Protein AF-A0A0M3BES2-F1 (afdb_monomer_lite)

Sequence (121 aa):
MRKLTAVFLAGVLHSTAQAQAQDLMSQVVQSSFKRMALAYMCRDAIGISHYQAARIAAEGVLQTVGSSADEATLAVDELDKKFKADPRAKNPAADAGKCLEQMNEASHDLDVLLAKFRTQK

Foldseek 3Di:
DDDDDDDDDPPPVVVVLVVVLVVLLVQLLVLLLVLLLLCLLCCVPQHCVSNVVSLVVSLVSCVLSPDDSVRSNVVSVVSVVVLVPDPNSHDPPDHNVVSVVVSVVSVVSSVVSSVVSVVSD

pLDDT: mean 86.92, std 15.92, range [37.84, 98.38]

Secondary structure (DSSP, 8-state):
--------SHHHHHHHHHHHHHHHHHHHHHHHHHHHHHHHHHHHHH-HHHHHHHHHHHHHHHHHTT--HHHHHHHHHHHHHHHHH-GGG--TT--HHHHHHHHHHHHHHHHHHHHHHHHH-

Structure (mmCIF, N/CA/C/O backbone):
data_AF-A0A0M3BES2-F1
#
_entry.id   AF-A0A0M3BES2-F1
#
loop_
_atom_site.group_PDB
_atom_site.id
_atom_site.type_symbol
_atom_site.label_atom_id
_atom_site.label_alt_id
_atom_site.label_comp_id
_atom_site.label_asym_id
_atom_site.label_entity_id
_atom_site.label_seq_id
_atom_site.pdbx_PDB_ins_code
_atom_site.Cartn_x
_atom_site.Cartn_y
_atom_site.Cartn_z
_atom_site.occupancy
_atom_site.B_iso_or_equiv
_atom_site.auth_seq_id
_atom_site.auth_comp_id
_atom_site.auth_asym_id
_atom_site.auth_atom_id
_atom_site.pdbx_PDB_model_num
ATOM 1 N N . MET A 1 1 ? -26.456 33.753 50.703 1.00 37.84 1 MET A N 1
ATOM 2 C CA . MET A 1 1 ? -26.096 32.377 50.292 1.00 37.84 1 MET A CA 1
ATOM 3 C C . MET A 1 1 ? -26.086 32.308 48.766 1.00 37.84 1 MET A C 1
ATOM 5 O O . MET A 1 1 ? -27.151 32.362 48.171 1.00 37.84 1 MET A O 1
ATOM 9 N N . ARG A 1 2 ? -24.913 32.271 48.118 1.00 42.06 2 ARG A N 1
ATOM 10 C CA . ARG A 1 2 ? -24.766 32.043 46.666 1.00 42.06 2 ARG A CA 1
ATOM 11 C C . ARG A 1 2 ? -23.948 30.766 46.494 1.00 42.06 2 ARG A C 1
ATOM 13 O O . ARG A 1 2 ? -22.763 30.771 46.806 1.00 42.06 2 ARG A O 1
ATOM 20 N N . LYS A 1 3 ? -24.580 29.679 46.050 1.00 38.94 3 LYS A N 1
ATOM 21 C CA . LYS A 1 3 ? -23.867 28.492 45.568 1.00 38.94 3 LYS A CA 1
ATOM 22 C C . LYS A 1 3 ? -23.673 28.662 44.065 1.00 38.94 3 LYS A C 1
ATOM 24 O O . LYS A 1 3 ? -24.633 28.625 43.304 1.00 38.94 3 LYS A O 1
ATOM 29 N N . LEU A 1 4 ? -22.432 28.943 43.689 1.00 56.84 4 LEU A N 1
ATOM 30 C CA . LEU A 1 4 ? -21.927 28.845 42.327 1.00 56.84 4 LEU A CA 1
ATOM 31 C C . LEU A 1 4 ? -21.557 27.389 42.023 1.00 56.84 4 LEU A C 1
ATOM 33 O O . LEU A 1 4 ? -21.298 26.601 42.933 1.00 56.84 4 LEU A O 1
ATOM 37 N N . THR A 1 5 ? -21.377 27.141 40.726 1.00 50.66 5 THR A N 1
ATOM 38 C CA . THR A 1 5 ? -20.559 26.076 40.121 1.00 50.66 5 THR A CA 1
ATOM 39 C C . THR A 1 5 ? -21.113 24.655 40.165 1.00 50.66 5 THR A C 1
ATOM 41 O O . THR A 1 5 ? -21.031 23.965 41.171 1.00 50.66 5 THR A O 1
ATOM 44 N N . ALA A 1 6 ? -21.585 24.187 39.009 1.00 49.09 6 ALA A N 1
ATOM 45 C CA . ALA A 1 6 ? -20.828 23.259 38.159 1.00 49.09 6 ALA A CA 1
ATOM 46 C C . ALA A 1 6 ? -21.771 22.715 37.078 1.00 49.09 6 ALA A C 1
ATOM 48 O O . ALA A 1 6 ? -22.485 21.742 37.297 1.00 49.09 6 ALA A O 1
ATOM 49 N N . VAL A 1 7 ? -21.789 23.342 35.903 1.00 53.75 7 VAL A N 1
ATOM 50 C CA . VAL A 1 7 ? -22.376 22.716 34.716 1.00 53.75 7 VAL A CA 1
ATOM 51 C C . VAL A 1 7 ? -21.382 22.884 33.572 1.00 53.75 7 VAL A C 1
ATOM 53 O O . VAL A 1 7 ? -20.801 23.955 33.422 1.00 53.75 7 VAL A O 1
ATOM 56 N N . PHE A 1 8 ? -21.224 21.811 32.794 1.00 47.91 8 PHE A N 1
ATOM 57 C CA . PHE A 1 8 ? -20.503 21.709 31.519 1.00 47.91 8 PHE A CA 1
ATOM 58 C C . PHE A 1 8 ? -18.977 21.531 31.561 1.00 47.91 8 PHE A C 1
ATOM 60 O O . PHE A 1 8 ? -18.227 22.439 31.236 1.00 47.91 8 PHE A O 1
ATOM 67 N N . LEU A 1 9 ? -18.515 20.300 31.818 1.00 50.78 9 LEU A N 1
ATOM 68 C CA . LEU A 1 9 ? -17.194 19.830 31.346 1.00 50.78 9 LEU A CA 1
ATOM 69 C C . LEU A 1 9 ? -17.221 18.437 30.679 1.00 50.78 9 LEU A C 1
ATOM 71 O O . LEU A 1 9 ? -16.250 18.048 30.042 1.00 50.78 9 LEU A O 1
ATOM 75 N N . ALA A 1 10 ? -18.338 17.701 30.731 1.00 52.47 10 ALA A N 1
ATOM 76 C CA . ALA A 1 10 ? -18.417 16.343 30.174 1.00 52.47 10 ALA A CA 1
ATOM 77 C C . ALA A 1 10 ? -18.637 16.280 28.642 1.00 52.47 10 ALA A C 1
ATOM 79 O O . ALA A 1 10 ? -18.345 15.260 28.019 1.00 52.47 10 ALA A O 1
ATOM 80 N N . GLY A 1 11 ? -19.131 17.361 28.023 1.00 45.62 11 GLY A N 1
ATOM 81 C CA . GLY A 1 11 ? -19.507 17.375 26.600 1.00 45.62 11 GLY A CA 1
ATOM 82 C C . GLY A 1 11 ? -18.353 17.585 25.612 1.00 45.62 11 GLY A C 1
ATOM 83 O O . GLY A 1 11 ? -18.479 17.214 24.453 1.00 45.62 11 GLY A O 1
ATOM 84 N N . VAL A 1 12 ? -17.222 18.152 26.046 1.00 52.91 12 VAL A N 1
ATOM 85 C CA . VAL A 1 12 ? -16.103 18.501 25.143 1.00 52.91 12 VAL A CA 1
ATOM 86 C C . VAL A 1 12 ? -15.103 17.345 24.990 1.00 52.91 12 VAL A C 1
ATOM 88 O O . VAL A 1 12 ? -14.466 17.214 23.951 1.00 52.91 12 VAL A O 1
ATOM 91 N N . LEU A 1 13 ? -15.002 16.465 25.993 1.00 51.53 13 LEU A N 1
ATOM 92 C CA . LEU A 1 13 ? -14.020 15.371 26.028 1.00 51.53 13 LEU A CA 1
ATOM 93 C C . LEU A 1 13 ? -14.371 14.189 25.108 1.00 51.53 13 LEU A C 1
ATOM 95 O O . LEU A 1 13 ? -13.476 13.496 24.635 1.00 51.53 13 LEU A O 1
ATOM 99 N N . HIS A 1 14 ? -15.656 13.962 24.823 1.00 53.38 14 HIS A N 1
ATOM 100 C CA . HIS A 1 14 ? -16.083 12.857 23.956 1.00 53.38 14 HIS A CA 1
ATOM 101 C C . HIS A 1 14 ? -15.829 13.150 22.470 1.00 53.38 14 HIS A C 1
ATOM 103 O O . HIS A 1 14 ? -15.436 12.262 21.716 1.00 53.38 14 HIS A O 1
ATOM 109 N N . SER A 1 15 ? -15.990 14.408 22.053 1.00 59.81 15 SER A N 1
ATOM 110 C CA . SER A 1 15 ? -15.816 14.812 20.655 1.00 59.81 15 SER A CA 1
ATOM 111 C C . SER A 1 15 ? -14.351 14.780 20.205 1.00 59.81 15 SER A C 1
ATOM 113 O O . SER A 1 15 ? -14.074 14.500 19.042 1.00 59.81 15 SER A O 1
ATOM 115 N N . THR A 1 16 ? -13.401 15.038 21.111 1.00 66.12 16 THR A N 1
ATOM 116 C CA . THR A 1 16 ? -11.966 15.041 20.785 1.00 66.12 16 THR A CA 1
ATOM 117 C C . THR A 1 16 ? -11.396 13.631 20.661 1.00 66.12 16 THR A C 1
ATOM 119 O O . THR A 1 16 ? -10.623 13.380 19.741 1.00 66.12 16 THR A O 1
ATOM 122 N N . ALA A 1 17 ? -11.804 12.700 21.527 1.00 71.12 17 ALA A N 1
ATOM 123 C CA . ALA A 1 17 ? -11.333 11.316 21.489 1.00 71.12 17 ALA A CA 1
ATOM 124 C C . ALA A 1 17 ? -11.768 10.592 20.203 1.00 71.12 17 ALA A C 1
ATOM 126 O O . ALA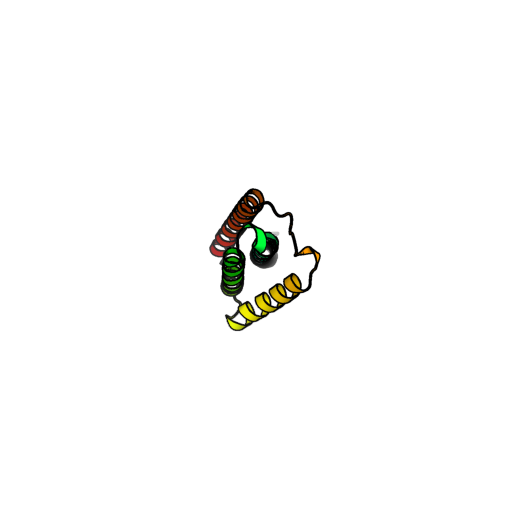 A 1 17 ? -10.960 9.926 19.559 1.00 71.12 17 ALA A O 1
ATOM 127 N N . GLN A 1 18 ? -13.021 10.780 19.775 1.00 72.94 18 GLN A N 1
ATOM 128 C CA . GLN A 1 18 ? -13.520 10.169 18.541 1.00 72.94 18 GLN A CA 1
ATOM 129 C C . GLN A 1 18 ? -12.828 10.737 17.292 1.00 72.94 18 GLN A C 1
ATOM 131 O O . GLN A 1 18 ? -12.466 9.981 16.393 1.00 72.94 18 GLN A O 1
ATOM 136 N N . ALA A 1 19 ? -12.594 12.053 17.248 1.00 78.06 19 ALA A N 1
ATOM 137 C CA . ALA A 1 19 ? -11.861 12.686 16.153 1.00 78.06 19 ALA A CA 1
ATOM 138 C C . ALA A 1 19 ? -10.400 12.203 16.081 1.00 78.06 19 ALA A C 1
ATOM 140 O O . ALA A 1 19 ? -9.897 11.933 14.994 1.00 78.06 19 ALA A O 1
ATOM 141 N N . GLN A 1 20 ? -9.737 12.031 17.230 1.00 80.75 20 GLN A N 1
ATOM 142 C CA . GLN A 1 20 ? -8.375 11.490 17.299 1.00 80.75 20 GLN A CA 1
ATOM 143 C C . GLN A 1 20 ? -8.306 10.031 16.831 1.00 80.75 20 GLN A C 1
ATOM 145 O O . GLN A 1 20 ? -7.397 9.670 16.086 1.00 80.75 20 GLN A O 1
ATOM 150 N N . ALA A 1 21 ? -9.285 9.203 17.204 1.00 81.44 21 ALA A N 1
ATOM 151 C CA . ALA A 1 21 ? -9.361 7.817 16.749 1.00 81.44 21 ALA A CA 1
ATOM 152 C C . ALA A 1 21 ? -9.578 7.717 15.227 1.00 81.44 21 ALA A C 1
ATOM 154 O O . ALA A 1 21 ? -8.941 6.900 14.559 1.00 81.44 21 ALA A O 1
ATOM 155 N N . GLN A 1 22 ? -10.441 8.572 14.663 1.00 86.44 22 GLN A N 1
ATOM 156 C CA . GLN A 1 22 ? -10.667 8.648 13.215 1.00 86.44 22 GLN A CA 1
ATOM 157 C C . GLN A 1 22 ? -9.423 9.127 12.457 1.00 86.44 22 GLN A C 1
ATOM 159 O O . GLN A 1 22 ? -9.097 8.575 11.405 1.00 86.44 22 GLN A O 1
ATOM 164 N N . ASP A 1 23 ? -8.711 10.115 12.997 1.00 90.81 23 ASP A N 1
ATOM 165 C CA . ASP A 1 23 ? -7.465 10.606 12.411 1.00 90.81 23 ASP A CA 1
ATOM 166 C C . ASP A 1 23 ? -6.381 9.519 12.413 1.00 90.81 23 ASP A C 1
ATOM 168 O O . ASP A 1 23 ? -5.781 9.232 11.378 1.00 90.81 23 ASP A O 1
ATOM 172 N N . LEU A 1 24 ? -6.197 8.816 13.534 1.00 92.00 24 LEU A N 1
ATOM 173 C CA . LEU A 1 24 ? -5.226 7.728 13.627 1.00 92.00 24 LEU A CA 1
ATOM 174 C C . LEU A 1 24 ? -5.562 6.561 12.687 1.00 92.00 24 LEU A C 1
ATOM 176 O O . LEU A 1 24 ? -4.669 6.012 12.041 1.00 92.00 24 LEU A O 1
ATOM 180 N N . MET A 1 25 ? -6.845 6.208 12.567 1.00 92.94 25 MET A N 1
ATOM 181 C CA . MET A 1 25 ? -7.316 5.222 11.591 1.00 92.94 25 MET A CA 1
ATOM 182 C C . MET A 1 25 ? -6.942 5.635 10.161 1.00 92.94 25 MET A C 1
ATOM 184 O O . MET A 1 25 ? -6.384 4.836 9.408 1.00 92.94 25 MET A O 1
ATOM 188 N N . SER A 1 26 ? -7.212 6.891 9.799 1.00 93.75 26 SER A N 1
ATOM 189 C CA . SER A 1 26 ? -6.858 7.451 8.493 1.00 93.75 26 SER A CA 1
ATOM 190 C C . SER A 1 26 ? -5.347 7.392 8.249 1.00 93.75 26 SER A C 1
ATOM 192 O O . SER A 1 26 ? -4.917 6.929 7.193 1.00 93.75 26 SER A O 1
ATOM 194 N N . GLN A 1 27 ? -4.526 7.763 9.237 1.00 95.31 27 GLN A N 1
ATOM 195 C CA . GLN A 1 27 ? -3.065 7.694 9.138 1.00 95.31 27 GLN A CA 1
ATOM 196 C C . GLN A 1 27 ? -2.557 6.261 8.918 1.00 95.31 27 GLN A C 1
ATOM 198 O O . GLN A 1 27 ? -1.700 6.041 8.061 1.00 95.31 27 GLN A O 1
ATOM 203 N N . VAL A 1 28 ? -3.099 5.278 9.646 1.00 96.38 28 VAL A N 1
ATOM 204 C CA . VAL A 1 28 ? -2.756 3.855 9.481 1.00 96.38 28 VAL A CA 1
ATOM 205 C C . VAL A 1 28 ? -3.052 3.383 8.053 1.00 96.38 28 VAL A C 1
ATOM 207 O O . VAL A 1 28 ? -2.184 2.793 7.403 1.00 96.38 28 VAL A O 1
ATOM 210 N N . VAL A 1 29 ? -4.251 3.673 7.539 1.00 96.56 29 VAL A N 1
ATOM 211 C CA . VAL A 1 29 ? -4.658 3.273 6.182 1.00 96.56 29 VAL A CA 1
ATOM 212 C C . VAL A 1 29 ? -3.801 3.972 5.125 1.00 96.56 29 VAL A C 1
ATOM 214 O O . VAL A 1 29 ? -3.265 3.313 4.234 1.00 96.56 29 VAL A O 1
ATOM 217 N N . GLN A 1 30 ? -3.602 5.288 5.241 1.00 95.94 30 GLN A N 1
ATOM 218 C CA . GLN A 1 30 ? -2.780 6.055 4.301 1.00 95.94 30 GLN A CA 1
ATOM 219 C C . GLN A 1 30 ? -1.327 5.575 4.279 1.00 95.94 30 GLN A C 1
ATOM 221 O O . GLN A 1 30 ? -0.751 5.428 3.200 1.00 95.94 30 GLN A O 1
ATOM 226 N N . SER A 1 31 ? -0.737 5.294 5.444 1.00 96.69 31 SER A N 1
ATOM 227 C CA . SER A 1 31 ? 0.630 4.773 5.536 1.00 96.69 31 SER A CA 1
ATOM 228 C C . SER A 1 31 ? 0.748 3.391 4.884 1.00 96.69 31 SER A C 1
ATOM 230 O O . SER A 1 31 ? 1.669 3.136 4.104 1.00 96.69 31 SER A O 1
ATOM 232 N N . SER A 1 32 ? -0.247 2.525 5.095 1.00 97.69 32 SER A N 1
ATOM 233 C CA . SER A 1 32 ? -0.310 1.214 4.447 1.00 97.69 32 SER A CA 1
ATOM 234 C C . SER A 1 32 ? -0.403 1.314 2.920 1.00 97.69 32 SER A C 1
ATOM 236 O O . SER A 1 32 ? 0.362 0.670 2.197 1.00 97.69 32 SER A O 1
ATOM 238 N N . PHE A 1 33 ? -1.262 2.198 2.410 1.00 96.31 33 PHE A N 1
ATOM 239 C CA . PHE A 1 33 ? -1.393 2.444 0.973 1.00 96.31 33 PHE A CA 1
ATOM 240 C C . PHE A 1 33 ? -0.144 3.086 0.368 1.00 96.31 33 PHE A C 1
ATOM 242 O O . PHE A 1 33 ? 0.253 2.719 -0.738 1.00 96.31 33 PHE A O 1
ATOM 249 N N . LYS A 1 34 ? 0.529 3.986 1.094 1.00 94.75 34 LYS A N 1
ATOM 250 C CA . LYS A 1 34 ? 1.821 4.554 0.686 1.00 94.75 34 LYS A CA 1
ATOM 251 C C . LYS A 1 34 ? 2.890 3.467 0.564 1.00 94.75 34 LYS A C 1
ATOM 253 O O . LYS A 1 34 ? 3.617 3.444 -0.427 1.00 94.75 34 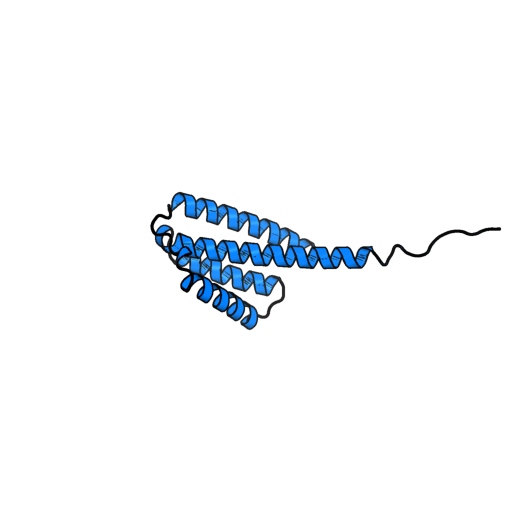LYS A O 1
ATOM 258 N N . ARG A 1 35 ? 2.961 2.540 1.524 1.00 96.19 35 ARG A N 1
ATOM 259 C CA . ARG A 1 35 ? 3.870 1.384 1.469 1.00 96.19 35 ARG A CA 1
ATOM 260 C C . ARG A 1 35 ? 3.571 0.490 0.264 1.00 96.19 35 ARG A C 1
ATOM 262 O O . ARG A 1 35 ? 4.495 0.085 -0.435 1.00 96.19 35 ARG A O 1
ATOM 269 N N . MET A 1 36 ? 2.297 0.218 -0.019 1.00 96.94 36 MET A N 1
ATOM 270 C CA . MET A 1 36 ? 1.893 -0.543 -1.207 1.00 96.94 36 MET A CA 1
ATOM 271 C C . MET A 1 36 ? 2.273 0.175 -2.512 1.00 96.94 36 MET A C 1
ATOM 273 O O . MET A 1 36 ? 2.808 -0.461 -3.420 1.00 96.94 36 MET A O 1
ATOM 277 N N . ALA A 1 37 ? 2.056 1.492 -2.592 1.00 94.62 37 ALA A N 1
ATOM 278 C CA . ALA A 1 37 ? 2.444 2.310 -3.742 1.00 94.62 37 ALA A CA 1
ATOM 279 C C . ALA A 1 37 ? 3.959 2.267 -3.979 1.00 94.62 37 ALA A C 1
ATOM 281 O O . ALA A 1 37 ? 4.409 2.036 -5.100 1.00 94.62 37 ALA A O 1
ATOM 282 N N . LEU A 1 38 ? 4.749 2.431 -2.915 1.00 94.88 38 LEU A N 1
ATOM 283 C CA . LEU A 1 38 ? 6.204 2.356 -2.977 1.00 94.88 38 LEU A CA 1
ATOM 284 C C . LEU A 1 38 ? 6.675 0.976 -3.453 1.00 94.88 38 LEU A C 1
ATOM 286 O O . LEU A 1 38 ? 7.492 0.889 -4.368 1.00 94.88 38 LEU A O 1
ATOM 290 N N . ALA A 1 39 ? 6.113 -0.099 -2.896 1.00 95.69 39 ALA A N 1
ATOM 291 C CA . ALA A 1 39 ? 6.434 -1.461 -3.311 1.00 95.69 39 ALA A CA 1
ATOM 292 C C . ALA A 1 39 ? 6.105 -1.693 -4.792 1.00 95.69 39 ALA A C 1
ATOM 294 O O . ALA A 1 39 ? 6.878 -2.331 -5.505 1.00 95.69 39 ALA A O 1
ATOM 295 N N . TYR A 1 40 ? 4.990 -1.135 -5.276 1.00 95.50 40 TYR A N 1
ATOM 296 C CA . TYR A 1 40 ? 4.643 -1.187 -6.691 1.00 95.50 40 TYR A CA 1
ATOM 297 C C . TYR A 1 40 ? 5.656 -0.428 -7.549 1.00 95.50 40 TYR A C 1
ATOM 299 O O . TYR A 1 40 ? 6.114 -0.962 -8.555 1.00 95.50 40 TYR A O 1
ATOM 307 N N . MET A 1 41 ? 6.039 0.790 -7.160 1.00 94.31 41 MET A N 1
ATOM 308 C CA . MET A 1 41 ? 7.027 1.597 -7.888 1.00 94.31 41 MET A CA 1
ATOM 309 C C . MET A 1 41 ? 8.405 0.928 -7.942 1.00 94.31 41 MET A C 1
ATOM 311 O O . MET A 1 41 ? 9.098 1.033 -8.949 1.00 94.31 41 MET A O 1
ATOM 315 N N . CYS A 1 42 ? 8.778 0.220 -6.878 1.00 94.88 42 CYS A N 1
ATOM 316 C CA . CYS A 1 42 ? 10.056 -0.473 -6.740 1.00 94.88 42 CYS A CA 1
ATOM 317 C C . CYS A 1 42 ? 10.054 -1.914 -7.273 1.00 94.88 42 CYS A C 1
ATOM 319 O O . CYS A 1 42 ? 11.103 -2.555 -7.272 1.00 94.88 42 CYS A O 1
ATOM 321 N N . ARG A 1 43 ? 8.913 -2.443 -7.737 1.00 94.38 43 ARG A N 1
ATOM 322 C CA . ARG A 1 43 ? 8.742 -3.872 -8.071 1.00 94.38 43 ARG A CA 1
ATOM 323 C C . ARG A 1 43 ? 9.747 -4.405 -9.097 1.00 94.38 43 ARG A C 1
ATOM 325 O O . ARG A 1 43 ? 10.107 -5.574 -9.027 1.00 94.38 43 ARG A O 1
ATOM 332 N N . ASP A 1 44 ? 10.196 -3.561 -10.026 1.00 92.94 44 ASP A N 1
ATOM 333 C CA . ASP A 1 44 ? 11.149 -3.952 -11.070 1.00 92.94 44 ASP A CA 1
ATOM 334 C C . ASP A 1 44 ? 12.589 -4.025 -10.514 1.00 92.94 44 ASP A C 1
ATOM 336 O O . ASP A 1 44 ? 13.406 -4.783 -11.028 1.00 92.94 44 ASP A O 1
ATOM 340 N N . ALA A 1 45 ? 12.883 -3.292 -9.432 1.00 94.38 45 ALA A N 1
ATOM 341 C CA . ALA A 1 45 ? 14.193 -3.250 -8.779 1.00 94.38 45 ALA A CA 1
ATOM 342 C C . ALA A 1 45 ? 14.342 -4.277 -7.644 1.00 94.38 45 ALA A C 1
ATOM 344 O O . ALA A 1 45 ? 15.398 -4.889 -7.509 1.00 94.38 45 ALA A O 1
ATOM 345 N N . ILE A 1 46 ? 13.300 -4.471 -6.824 1.00 94.25 46 ILE A N 1
ATOM 346 C CA . ILE A 1 46 ? 13.344 -5.370 -5.650 1.00 94.25 46 ILE A CA 1
ATOM 347 C C . ILE A 1 46 ? 12.546 -6.664 -5.842 1.00 94.25 46 ILE A C 1
ATOM 349 O O . ILE A 1 46 ? 12.647 -7.575 -5.029 1.00 94.25 46 ILE A O 1
ATOM 353 N N . GLY A 1 47 ? 11.771 -6.777 -6.923 1.00 93.69 47 GLY A N 1
ATOM 354 C CA . GLY A 1 47 ? 10.970 -7.954 -7.247 1.00 93.69 47 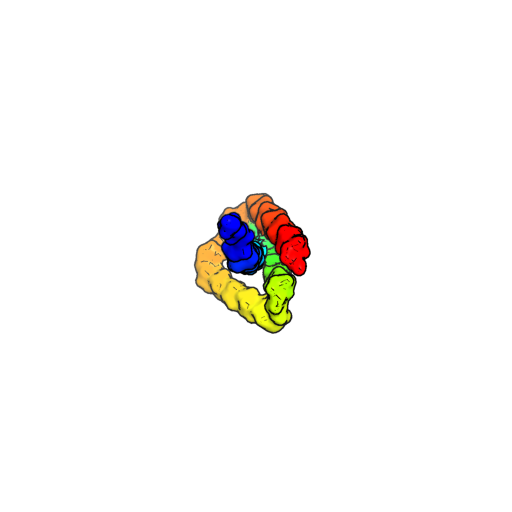GLY A CA 1
ATOM 355 C C . GLY A 1 47 ? 9.489 -7.825 -6.879 1.00 93.69 47 GLY A C 1
ATOM 356 O O . GLY A 1 47 ? 9.091 -7.178 -5.907 1.00 93.69 47 GLY A O 1
ATOM 357 N N . ILE A 1 48 ? 8.646 -8.503 -7.665 1.00 94.69 48 ILE A N 1
ATOM 358 C CA . ILE A 1 48 ? 7.179 -8.447 -7.555 1.00 94.69 48 ILE A CA 1
ATOM 359 C C . ILE A 1 48 ? 6.634 -9.003 -6.229 1.00 94.69 48 ILE A C 1
ATOM 361 O O . ILE A 1 48 ? 5.552 -8.610 -5.794 1.00 94.69 48 ILE A O 1
ATOM 365 N N . SER A 1 49 ? 7.379 -9.883 -5.557 1.00 96.38 49 SER A N 1
ATOM 366 C CA . SER A 1 49 ? 6.990 -10.471 -4.270 1.00 96.38 49 SER A CA 1
ATOM 367 C C . SER A 1 49 ? 6.819 -9.414 -3.175 1.00 96.38 49 SER A C 1
ATOM 369 O O . SER A 1 49 ? 5.885 -9.507 -2.381 1.00 96.38 49 SER A O 1
ATOM 371 N N . HIS A 1 50 ? 7.650 -8.365 -3.163 1.00 95.12 50 HIS A N 1
ATOM 372 C CA . HIS A 1 50 ? 7.514 -7.259 -2.210 1.00 95.12 50 HIS A CA 1
ATOM 373 C C . HIS A 1 50 ? 6.210 -6.485 -2.417 1.00 95.12 50 HIS A C 1
ATOM 375 O O . HIS A 1 50 ? 5.555 -6.108 -1.445 1.00 95.12 50 HIS A O 1
ATOM 381 N N . TYR A 1 51 ? 5.799 -6.295 -3.674 1.00 96.00 51 TYR A N 1
ATOM 382 C CA . TYR A 1 51 ? 4.512 -5.683 -3.989 1.00 96.00 51 TYR A CA 1
ATOM 383 C C . TYR A 1 51 ? 3.338 -6.552 -3.522 1.00 96.00 51 TYR A C 1
ATOM 385 O O . TYR A 1 51 ? 2.435 -6.051 -2.855 1.00 96.00 51 TYR A O 1
ATOM 393 N N . GLN A 1 52 ? 3.372 -7.857 -3.805 1.00 97.31 52 GLN A N 1
ATOM 394 C CA . GLN A 1 52 ? 2.334 -8.794 -3.360 1.00 97.31 52 GLN A CA 1
ATOM 395 C C . GLN A 1 52 ? 2.214 -8.831 -1.829 1.00 97.31 52 GLN A C 1
ATOM 397 O O . GLN A 1 52 ? 1.107 -8.784 -1.296 1.00 97.31 52 GLN A O 1
ATOM 402 N N . ALA A 1 53 ? 3.343 -8.833 -1.115 1.00 96.75 53 ALA A N 1
ATOM 403 C CA . ALA A 1 53 ? 3.356 -8.779 0.343 1.00 96.75 53 ALA A CA 1
ATOM 404 C C . ALA A 1 53 ? 2.768 -7.463 0.882 1.00 96.75 53 ALA A C 1
ATOM 406 O O . ALA A 1 53 ? 1.967 -7.481 1.816 1.00 96.75 53 ALA A O 1
ATOM 407 N N . ALA A 1 54 ? 3.121 -6.320 0.282 1.00 97.06 54 ALA A N 1
ATOM 408 C CA . ALA A 1 54 ? 2.570 -5.023 0.674 1.00 97.06 54 ALA A CA 1
ATOM 409 C C . ALA A 1 54 ? 1.059 -4.930 0.405 1.00 97.06 54 ALA A C 1
ATOM 411 O O . ALA A 1 54 ? 0.330 -4.349 1.206 1.00 97.06 54 ALA A O 1
ATOM 412 N N . ARG A 1 55 ? 0.585 -5.552 -0.679 1.00 97.94 55 ARG A N 1
ATOM 413 C CA . ARG A 1 55 ? -0.838 -5.653 -1.004 1.00 97.94 55 ARG A CA 1
ATOM 414 C C . ARG A 1 55 ? -1.612 -6.448 0.055 1.00 97.94 55 ARG A C 1
ATOM 416 O O . ARG A 1 55 ? -2.579 -5.933 0.603 1.00 97.94 55 ARG A O 1
ATOM 423 N N . ILE A 1 56 ? -1.153 -7.656 0.394 1.00 97.75 56 ILE A N 1
ATOM 424 C CA . ILE A 1 56 ? -1.771 -8.488 1.447 1.00 97.75 56 ILE A CA 1
ATOM 425 C C . ILE A 1 56 ? -1.772 -7.744 2.790 1.00 97.75 56 ILE A C 1
ATOM 427 O O . ILE A 1 56 ? -2.761 -7.757 3.522 1.00 97.75 56 ILE A O 1
ATOM 431 N N . ALA A 1 57 ? -0.679 -7.046 3.111 1.00 96.69 57 ALA A N 1
ATOM 432 C CA . ALA A 1 57 ? -0.601 -6.242 4.325 1.00 96.69 57 ALA A CA 1
ATOM 433 C C . ALA A 1 57 ? -1.628 -5.096 4.338 1.00 96.69 57 ALA A C 1
ATOM 435 O O . ALA A 1 57 ? -2.197 -4.817 5.391 1.00 96.69 57 ALA A O 1
ATOM 436 N N . ALA A 1 58 ? -1.893 -4.452 3.197 1.00 98.12 58 ALA A N 1
ATOM 437 C CA . ALA A 1 58 ? -2.911 -3.409 3.090 1.00 98.12 58 ALA A CA 1
ATOM 438 C C . ALA A 1 58 ? -4.328 -3.947 3.325 1.00 98.12 58 ALA A C 1
ATOM 440 O O . ALA A 1 58 ? -5.097 -3.332 4.065 1.00 98.12 58 ALA A O 1
ATOM 441 N N . GLU A 1 59 ? -4.642 -5.129 2.789 1.00 98.38 59 GLU A N 1
ATOM 442 C CA . GLU A 1 59 ? -5.909 -5.816 3.066 1.00 98.38 59 GLU A CA 1
ATOM 443 C C . GLU A 1 59 ? -6.043 -6.110 4.575 1.00 98.38 59 GLU A C 1
ATOM 445 O O . GLU A 1 59 ? -7.055 -5.778 5.195 1.00 98.38 59 GLU A O 1
ATOM 450 N N . GLY A 1 60 ? -4.987 -6.634 5.207 1.00 97.44 60 GLY A N 1
ATOM 451 C CA . GLY A 1 60 ? -4.967 -6.898 6.651 1.00 97.44 60 GLY A CA 1
ATOM 452 C C . GLY A 1 60 ? -5.085 -5.639 7.523 1.00 97.44 60 GLY A C 1
ATOM 453 O O . GLY A 1 60 ? -5.710 -5.669 8.588 1.00 97.44 60 GLY A O 1
ATOM 454 N N . VAL A 1 61 ? -4.531 -4.507 7.079 1.00 97.31 61 VAL A N 1
ATOM 455 C CA . VAL A 1 61 ? -4.690 -3.215 7.764 1.00 97.31 61 VAL A CA 1
ATOM 456 C C . VAL A 1 61 ? -6.141 -2.740 7.705 1.00 97.31 61 VAL A C 1
ATOM 458 O O . VAL A 1 61 ? -6.684 -2.353 8.740 1.00 97.31 61 VAL A O 1
ATOM 461 N N . LEU A 1 62 ? -6.792 -2.820 6.542 1.00 97.81 62 LEU A N 1
ATOM 462 C CA . LEU A 1 62 ? -8.206 -2.455 6.399 1.00 97.81 62 LEU A CA 1
ATOM 463 C C . LEU A 1 62 ? -9.111 -3.305 7.299 1.00 97.81 62 LEU A C 1
ATOM 465 O O . LEU A 1 62 ? -10.010 -2.773 7.954 1.00 97.81 62 LEU A O 1
ATOM 469 N N . GLN A 1 63 ? -8.823 -4.603 7.410 1.00 97.19 63 GLN A N 1
ATOM 470 C CA . GLN A 1 63 ? -9.522 -5.489 8.344 1.00 97.19 63 GLN A CA 1
ATOM 471 C C . GLN A 1 63 ? -9.266 -5.099 9.808 1.00 97.19 63 GLN A C 1
ATOM 473 O O . GLN A 1 63 ? -10.187 -5.063 10.622 1.00 97.19 63 GLN A O 1
ATOM 478 N N . THR A 1 64 ? -8.030 -4.720 10.153 1.00 93.88 64 THR A N 1
ATOM 479 C CA . THR A 1 64 ? -7.667 -4.277 11.514 1.00 93.88 64 THR A CA 1
ATOM 480 C C . THR A 1 64 ? -8.465 -3.048 11.956 1.00 93.88 64 THR A C 1
ATOM 482 O O . THR A 1 64 ? -8.844 -2.939 13.133 1.00 93.88 64 THR A O 1
ATOM 485 N N . VAL A 1 65 ? -8.740 -2.131 11.024 1.00 93.06 65 VAL A N 1
ATOM 486 C CA . VAL A 1 65 ? -9.535 -0.922 11.283 1.00 93.06 65 VAL A CA 1
ATOM 487 C C . VAL A 1 65 ? -11.048 -1.137 11.157 1.00 93.06 65 VAL A C 1
ATOM 489 O O . VAL A 1 65 ? -11.805 -0.218 11.445 1.00 93.06 65 VAL A O 1
ATOM 492 N N . GLY A 1 66 ? -11.495 -2.355 10.831 1.00 93.75 66 GLY A N 1
ATOM 493 C CA . GLY A 1 66 ? -12.900 -2.764 10.917 1.00 93.75 66 GLY A CA 1
ATOM 494 C C . GLY A 1 66 ? -13.599 -3.055 9.590 1.00 93.75 66 GLY A C 1
ATOM 495 O O . GLY A 1 66 ? -14.802 -3.296 9.612 1.00 93.75 66 GLY A O 1
ATOM 496 N N . SER A 1 67 ? -12.886 -3.058 8.460 1.00 96.56 67 SER A N 1
ATOM 497 C CA . SER A 1 67 ? -13.467 -3.497 7.180 1.00 96.56 67 SER A CA 1
ATOM 498 C C . SER A 1 67 ? -13.683 -5.011 7.183 1.00 96.56 67 SER A C 1
ATOM 500 O O . SER A 1 67 ? -12.892 -5.756 7.769 1.00 96.56 67 SER A O 1
ATOM 502 N N . SER A 1 68 ? -14.712 -5.491 6.489 1.00 98.00 68 SER A N 1
ATOM 503 C CA . SER A 1 68 ? -14.807 -6.918 6.161 1.00 98.00 68 SER A CA 1
ATOM 504 C C . SER A 1 68 ? -13.676 -7.34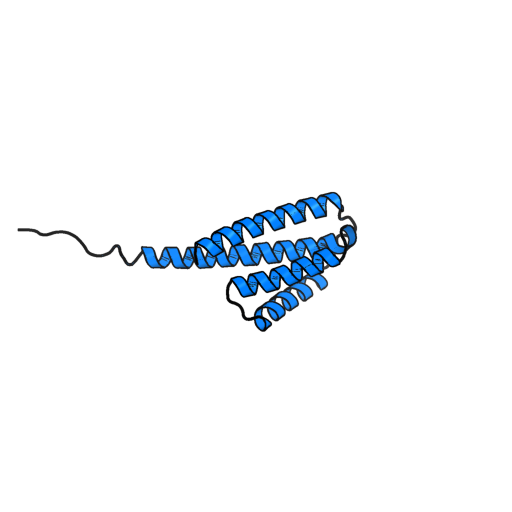4 5.212 1.00 98.00 68 SER A C 1
ATOM 506 O O . SER A 1 68 ? -13.018 -6.508 4.588 1.00 98.00 68 SER A O 1
ATOM 508 N N . ALA A 1 69 ? -13.438 -8.654 5.092 1.00 97.44 69 ALA A N 1
ATOM 509 C CA . ALA A 1 69 ? -12.438 -9.175 4.160 1.00 97.44 69 ALA A CA 1
ATOM 510 C C . ALA A 1 69 ? -12.738 -8.751 2.709 1.00 97.44 69 ALA A C 1
ATOM 512 O O . ALA A 1 69 ? -11.840 -8.265 2.025 1.00 97.44 69 ALA A O 1
ATOM 513 N N . ASP A 1 70 ? -14.002 -8.839 2.283 1.00 98.12 70 ASP A N 1
ATOM 514 C CA . ASP A 1 70 ? -14.424 -8.475 0.926 1.00 98.12 70 ASP A CA 1
ATOM 515 C C . ASP A 1 70 ? -14.233 -6.978 0.646 1.00 98.12 70 ASP A C 1
ATOM 517 O O . ASP A 1 70 ? -13.679 -6.603 -0.387 1.00 98.12 70 ASP A O 1
ATOM 521 N N . GLU A 1 71 ? -14.631 -6.104 1.578 1.00 98.00 71 GLU A N 1
ATOM 522 C CA . GLU A 1 71 ? -14.419 -4.655 1.448 1.00 98.00 71 GLU A CA 1
ATOM 523 C C . GLU A 1 71 ? -12.930 -4.304 1.394 1.00 98.00 71 GLU A C 1
ATOM 525 O O . GLU A 1 71 ? -12.518 -3.465 0.589 1.00 98.00 71 GLU A O 1
ATOM 530 N N . ALA A 1 72 ? -12.111 -4.965 2.218 1.00 98.12 72 ALA A N 1
ATOM 531 C CA . ALA A 1 72 ? -10.669 -4.767 2.226 1.00 98.12 72 ALA A CA 1
ATOM 532 C C . ALA A 1 72 ? -10.040 -5.147 0.877 1.00 98.12 72 ALA A C 1
ATOM 534 O O . ALA A 1 72 ? -9.265 -4.368 0.317 1.00 98.12 72 ALA A O 1
ATOM 535 N N . THR A 1 73 ? -10.407 -6.308 0.327 1.00 98.31 73 THR A N 1
ATOM 536 C CA . THR A 1 73 ? -9.941 -6.754 -0.991 1.00 98.31 73 THR A CA 1
ATOM 537 C C . THR A 1 73 ? -10.394 -5.801 -2.095 1.00 98.31 73 THR A C 1
ATOM 539 O O . THR A 1 73 ? -9.568 -5.390 -2.910 1.00 98.31 73 THR A O 1
ATOM 542 N N . LEU A 1 74 ? -11.664 -5.379 -2.102 1.00 98.19 74 LEU A N 1
ATOM 543 C CA . LEU A 1 74 ? -12.194 -4.451 -3.108 1.00 98.19 74 LEU A CA 1
ATOM 544 C C . LEU A 1 74 ? -11.477 -3.095 -3.089 1.00 98.19 74 LEU A C 1
ATOM 546 O O . LEU A 1 74 ? -11.120 -2.572 -4.147 1.00 98.19 74 LEU A O 1
ATOM 550 N N . ALA A 1 75 ? -11.226 -2.539 -1.903 1.00 96.94 75 ALA A N 1
ATOM 551 C CA . ALA A 1 75 ? -10.521 -1.268 -1.759 1.00 96.94 75 ALA A CA 1
ATOM 552 C C . ALA A 1 75 ? -9.070 -1.357 -2.263 1.00 96.94 75 ALA A C 1
ATOM 554 O O . ALA A 1 75 ? -8.590 -0.469 -2.975 1.00 96.94 75 ALA A O 1
ATOM 555 N N . VAL A 1 76 ? -8.374 -2.448 -1.937 1.00 98.19 76 VAL A N 1
ATOM 556 C CA . VAL A 1 76 ? -6.996 -2.682 -2.388 1.00 98.19 76 VAL A CA 1
ATOM 557 C C . VAL A 1 76 ? -6.930 -2.973 -3.892 1.00 98.19 76 VAL A C 1
ATOM 559 O O . VAL A 1 76 ? -6.005 -2.510 -4.560 1.00 98.19 76 VAL A O 1
ATOM 562 N N . ASP A 1 77 ? -7.926 -3.657 -4.459 1.00 98.19 77 ASP A N 1
ATOM 563 C CA . ASP A 1 77 ? -8.070 -3.843 -5.908 1.00 98.19 77 ASP A CA 1
ATOM 564 C C . ASP A 1 77 ? -8.279 -2.527 -6.653 1.00 98.19 77 ASP A C 1
ATOM 566 O O . ASP A 1 77 ? -7.706 -2.311 -7.725 1.00 98.19 77 ASP A O 1
ATOM 570 N N . GLU A 1 78 ? -9.103 -1.633 -6.109 1.00 96.81 78 GLU A N 1
ATOM 571 C CA . GLU A 1 78 ? -9.305 -0.311 -6.695 1.00 96.81 78 GLU A CA 1
ATOM 572 C C . GLU A 1 78 ? -7.998 0.491 -6.709 1.00 96.81 78 GLU A C 1
ATOM 574 O O . GLU A 1 78 ? -7.670 1.150 -7.700 1.00 96.81 78 GLU A O 1
ATOM 579 N N . LEU A 1 79 ? -7.218 0.397 -5.634 1.00 95.12 79 LEU A N 1
ATOM 580 C CA . LEU A 1 79 ? -5.921 1.049 -5.536 1.00 95.12 79 LEU A CA 1
ATOM 581 C C . LEU A 1 79 ? -4.883 0.443 -6.498 1.00 95.12 79 LEU A C 1
ATOM 583 O O . LEU A 1 79 ? -4.190 1.184 -7.195 1.00 95.12 79 LEU A O 1
ATOM 587 N N . ASP A 1 80 ? -4.820 -0.885 -6.612 1.00 95.94 80 ASP A N 1
ATOM 588 C CA . ASP A 1 80 ? -3.961 -1.588 -7.578 1.00 95.94 80 ASP A CA 1
ATOM 589 C C . ASP A 1 80 ? -4.266 -1.166 -9.025 1.00 95.94 80 ASP A C 1
ATOM 591 O O . ASP A 1 80 ? -3.348 -0.881 -9.801 1.00 95.94 80 ASP A O 1
ATOM 595 N N . LYS A 1 81 ? -5.551 -1.040 -9.384 1.00 96.81 81 LYS A N 1
ATOM 596 C CA . LYS A 1 81 ? -5.966 -0.520 -10.698 1.00 96.81 81 LYS A CA 1
ATOM 597 C C . LYS A 1 81 ? -5.435 0.895 -10.936 1.00 96.81 81 LYS A C 1
ATOM 599 O O . LYS A 1 81 ? -4.937 1.173 -12.027 1.00 96.81 81 LYS A O 1
ATOM 604 N N . LYS A 1 82 ? -5.493 1.773 -9.926 1.00 93.56 82 LYS A N 1
ATOM 605 C CA . LYS A 1 82 ? -4.957 3.144 -10.014 1.00 93.56 82 LYS A CA 1
ATOM 606 C C . LYS A 1 82 ? -3.446 3.143 -10.237 1.00 93.56 82 LYS A C 1
ATOM 608 O O . LYS A 1 82 ? -2.977 3.863 -11.111 1.00 93.56 82 LYS A O 1
ATOM 613 N N . PHE A 1 83 ? -2.692 2.305 -9.526 1.00 91.56 83 PHE A N 1
ATOM 614 C CA . PHE A 1 83 ? -1.243 2.195 -9.728 1.00 91.56 83 PHE A CA 1
ATOM 615 C C . PHE A 1 83 ? -0.882 1.699 -11.128 1.00 91.56 83 PHE A C 1
ATOM 617 O O . PHE A 1 83 ? 0.001 2.260 -11.769 1.00 91.56 83 PHE A O 1
ATOM 624 N N . LYS A 1 84 ? -1.595 0.686 -11.632 1.00 91.69 84 LYS A N 1
ATOM 625 C CA . LYS A 1 84 ? -1.384 0.148 -12.985 1.00 91.69 84 LYS A CA 1
ATOM 626 C C . LYS A 1 84 ? -1.715 1.153 -14.088 1.00 91.69 84 LYS A C 1
ATOM 628 O O . LYS A 1 84 ? -1.090 1.116 -15.146 1.00 91.69 84 LYS A O 1
ATOM 633 N N . ALA A 1 85 ? -2.693 2.024 -13.849 1.00 93.75 85 ALA A N 1
ATOM 634 C CA . ALA A 1 85 ? -3.085 3.074 -14.781 1.00 93.75 85 ALA A CA 1
ATOM 635 C C . ALA A 1 85 ? -2.177 4.318 -14.714 1.00 93.75 85 ALA A C 1
ATOM 637 O O . ALA A 1 85 ? -2.135 5.078 -15.680 1.00 93.75 85 ALA A O 1
ATOM 638 N N . ASP A 1 86 ? -1.457 4.540 -13.608 1.00 89.44 86 ASP A N 1
ATOM 639 C CA . ASP A 1 86 ? -0.603 5.717 -13.431 1.00 89.44 86 ASP A CA 1
ATOM 640 C C . ASP A 1 86 ? 0.770 5.524 -14.108 1.00 89.44 86 ASP A C 1
ATOM 642 O O . ASP A 1 86 ? 1.592 4.729 -13.643 1.00 89.44 86 ASP A O 1
ATOM 646 N N . PRO A 1 87 ? 1.093 6.275 -15.177 1.00 85.31 87 PRO A N 1
ATOM 647 C CA . PRO A 1 87 ? 2.389 6.161 -15.842 1.00 85.31 87 PRO A CA 1
ATOM 648 C C . PRO A 1 87 ? 3.568 6.547 -14.935 1.00 85.31 87 PRO A C 1
ATOM 650 O O . PRO A 1 87 ? 4.676 6.060 -15.158 1.00 85.31 87 PRO A O 1
ATOM 653 N N . ARG A 1 88 ? 3.348 7.363 -13.892 1.00 84.19 88 ARG A N 1
ATOM 654 C CA . ARG A 1 88 ? 4.379 7.748 -12.908 1.00 84.19 88 ARG A CA 1
ATOM 655 C C . ARG A 1 88 ? 4.781 6.589 -11.999 1.00 84.19 88 ARG A C 1
ATOM 657 O O . ARG A 1 88 ? 5.835 6.635 -11.375 1.00 84.19 88 ARG A O 1
ATOM 664 N N . ALA A 1 89 ? 3.956 5.546 -11.929 1.00 82.00 89 ALA A N 1
ATOM 665 C CA . ALA A 1 89 ? 4.219 4.359 -11.128 1.00 82.00 89 ALA A CA 1
ATOM 666 C C . ALA A 1 89 ? 5.232 3.397 -11.787 1.00 82.00 89 ALA A C 1
ATOM 668 O O . ALA A 1 89 ? 5.633 2.390 -11.194 1.00 82.00 89 ALA A O 1
ATOM 669 N N . LYS A 1 90 ? 5.667 3.691 -13.021 1.00 78.00 90 LYS A N 1
ATOM 670 C CA . LYS A 1 90 ? 6.825 3.051 -13.650 1.00 78.00 90 LYS A CA 1
ATOM 671 C C . LYS A 1 90 ? 8.084 3.820 -13.265 1.00 78.00 90 LYS A C 1
ATOM 673 O O . LYS A 1 90 ? 8.255 4.964 -13.675 1.00 78.00 90 LYS A O 1
ATOM 678 N N . ASN A 1 91 ? 8.979 3.173 -12.527 1.00 77.19 91 ASN A N 1
ATOM 679 C CA . ASN A 1 91 ? 10.275 3.740 -12.176 1.00 77.19 91 ASN A CA 1
ATOM 680 C C . ASN A 1 91 ? 11.411 2.818 -12.654 1.00 77.19 91 ASN A C 1
ATOM 682 O O . ASN A 1 91 ? 12.004 2.106 -11.849 1.00 77.19 91 ASN A O 1
ATOM 686 N N . PRO A 1 92 ? 11.719 2.804 -13.965 1.00 69.50 92 PRO A N 1
ATOM 687 C CA . PRO A 1 92 ? 12.755 1.928 -14.518 1.00 69.50 92 PRO A CA 1
ATOM 688 C C . PRO A 1 92 ? 14.171 2.278 -14.030 1.00 69.50 92 PRO A C 1
ATOM 690 O O . PRO A 1 92 ? 15.084 1.480 -14.199 1.00 69.50 92 PRO A O 1
ATOM 693 N N . ALA A 1 93 ? 14.355 3.458 -13.430 1.00 77.06 93 ALA A N 1
ATOM 694 C CA . ALA A 1 93 ? 15.611 3.911 -12.838 1.00 77.06 93 ALA A CA 1
ATOM 695 C C . ALA A 1 93 ? 15.634 3.759 -11.303 1.00 77.06 93 ALA A C 1
ATOM 697 O O . ALA A 1 93 ? 16.462 4.379 -10.636 1.00 77.06 93 ALA A O 1
ATOM 698 N N . ALA A 1 94 ? 14.703 2.991 -10.725 1.00 82.38 94 ALA A N 1
ATOM 699 C CA . ALA A 1 94 ? 14.672 2.735 -9.293 1.00 82.38 94 ALA A CA 1
ATOM 700 C C . ALA A 1 94 ? 15.932 1.978 -8.847 1.00 82.38 94 ALA A C 1
ATOM 702 O O . ALA A 1 94 ? 16.229 0.895 -9.347 1.00 82.38 94 ALA A O 1
ATOM 703 N N . ASP A 1 95 ? 16.649 2.538 -7.877 1.00 92.50 95 ASP A N 1
ATOM 704 C CA . ASP A 1 95 ? 17.767 1.863 -7.226 1.00 92.50 95 ASP A CA 1
ATOM 705 C C . ASP A 1 95 ? 17.251 0.870 -6.175 1.00 92.50 95 ASP A C 1
ATOM 707 O O . ASP A 1 95 ? 16.447 1.231 -5.312 1.00 92.50 95 ASP A O 1
ATOM 711 N N . ALA A 1 96 ? 17.717 -0.379 -6.238 1.00 91.94 96 ALA A N 1
ATOM 712 C CA . ALA A 1 96 ? 17.264 -1.438 -5.338 1.00 91.94 96 ALA A CA 1
ATOM 713 C C . ALA A 1 96 ? 17.603 -1.143 -3.867 1.00 91.94 96 ALA A C 1
ATOM 715 O O . ALA A 1 96 ? 16.770 -1.391 -2.995 1.00 91.94 96 ALA A O 1
ATOM 716 N N . GLY A 1 97 ? 18.784 -0.576 -3.589 1.00 94.00 97 GLY A N 1
ATOM 717 C CA . GLY A 1 97 ? 19.203 -0.213 -2.233 1.00 94.00 97 GLY A CA 1
ATOM 718 C C . GLY A 1 97 ? 18.283 0.842 -1.625 1.00 94.00 97 GLY A C 1
ATOM 719 O O . GLY A 1 97 ? 17.704 0.623 -0.560 1.00 94.00 97 GLY A O 1
ATOM 720 N N . LYS A 1 98 ? 18.052 1.933 -2.359 1.00 94.12 98 LYS A N 1
ATOM 721 C CA . LYS A 1 98 ? 17.124 3.001 -1.973 1.00 94.12 98 LYS A CA 1
ATOM 722 C C . LYS A 1 98 ? 15.688 2.500 -1.831 1.00 94.12 98 LYS A C 1
ATOM 724 O O . LYS A 1 98 ? 14.981 2.905 -0.915 1.00 94.12 98 LYS A O 1
ATOM 729 N N . CYS A 1 99 ? 15.247 1.606 -2.712 1.00 94.94 99 CYS A N 1
ATOM 730 C CA . CYS A 1 99 ? 13.928 0.994 -2.612 1.00 94.94 99 CYS A CA 1
ATOM 731 C C . CYS A 1 99 ? 13.761 0.184 -1.324 1.00 94.94 99 CYS A C 1
ATOM 733 O O . CYS A 1 99 ? 12.735 0.309 -0.659 1.00 94.94 99 CYS A O 1
ATOM 735 N N . LEU A 1 100 ? 14.754 -0.627 -0.951 1.00 94.69 100 LEU A N 1
ATOM 736 C CA . LEU A 1 100 ? 14.715 -1.393 0.296 1.00 94.69 100 LEU A CA 1
ATOM 737 C C . LEU A 1 100 ? 14.759 -0.480 1.527 1.00 94.69 100 LEU A C 1
ATOM 739 O O . LEU A 1 100 ? 13.998 -0.705 2.464 1.00 94.69 100 LEU A O 1
ATOM 743 N N . GLU A 1 101 ? 15.586 0.566 1.509 1.00 95.69 101 GLU A N 1
ATOM 744 C CA . GLU A 1 101 ? 15.639 1.585 2.565 1.00 95.69 101 GLU A CA 1
ATOM 745 C C . GLU A 1 101 ? 14.268 2.243 2.772 1.00 95.69 101 GLU A C 1
ATOM 747 O O . GLU A 1 101 ? 13.694 2.153 3.856 1.00 95.69 101 GLU A O 1
ATOM 752 N N . GLN A 1 102 ? 13.678 2.792 1.708 1.00 94.81 102 GLN A N 1
ATOM 753 C CA . GLN A 1 102 ? 12.368 3.445 1.773 1.00 94.81 102 GLN A CA 1
ATOM 754 C C . GLN A 1 102 ? 11.250 2.471 2.180 1.00 94.81 102 GLN A C 1
ATOM 756 O O . GLN A 1 102 ? 10.309 2.851 2.878 1.00 94.81 102 GLN A O 1
ATOM 761 N N . MET A 1 103 ? 11.327 1.205 1.751 1.00 94.62 103 MET A N 1
ATOM 762 C CA . MET A 1 103 ? 10.371 0.169 2.153 1.00 94.62 103 MET A CA 1
ATOM 763 C C . MET A 1 103 ? 10.482 -0.162 3.641 1.00 94.62 103 MET A C 1
ATOM 765 O O . MET A 1 103 ? 9.454 -0.394 4.286 1.00 94.62 103 MET A O 1
ATOM 769 N N . ASN A 1 104 ? 11.696 -0.178 4.191 1.00 94.75 104 ASN A N 1
ATOM 770 C CA . ASN A 1 104 ? 11.928 -0.392 5.615 1.00 94.75 104 ASN A CA 1
ATOM 771 C C . ASN A 1 104 ? 11.415 0.792 6.439 1.00 94.75 104 ASN A C 1
ATOM 773 O O . ASN A 1 104 ? 10.695 0.566 7.410 1.00 94.75 104 ASN A O 1
ATOM 777 N N . GLU A 1 105 ? 11.689 2.029 6.016 1.00 95.88 105 GLU A N 1
ATOM 778 C CA . GLU A 1 105 ? 11.146 3.241 6.649 1.00 95.88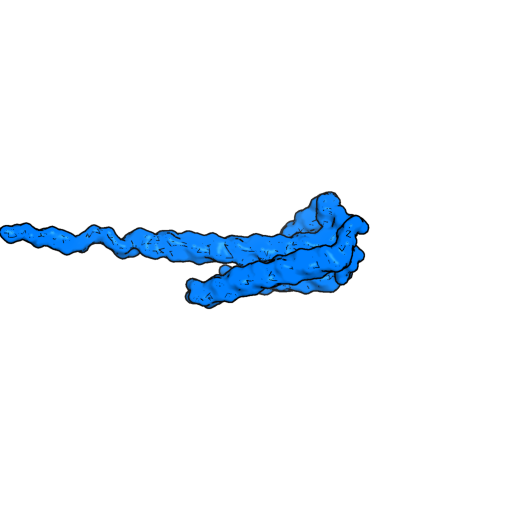 105 GLU A CA 1
ATOM 779 C C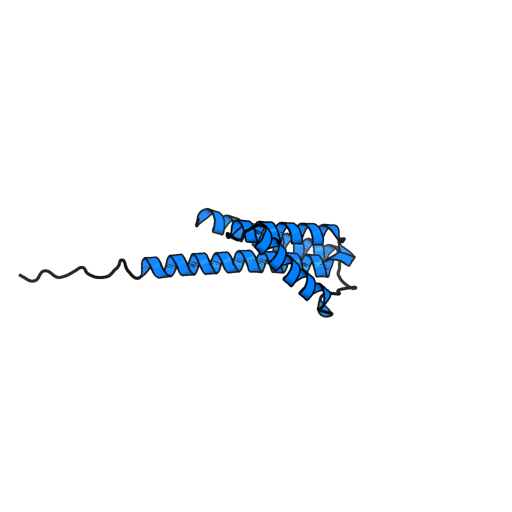 . GLU A 1 105 ? 9.612 3.230 6.653 1.00 95.88 105 GLU A C 1
ATOM 781 O O . GLU A 1 105 ? 8.988 3.340 7.705 1.00 95.88 105 GLU A O 1
ATOM 786 N N . ALA A 1 106 ? 8.986 2.986 5.496 1.00 94.38 106 ALA A N 1
ATOM 787 C CA . ALA A 1 106 ? 7.529 2.924 5.392 1.00 94.38 106 ALA A CA 1
ATOM 788 C C . ALA A 1 106 ? 6.918 1.786 6.231 1.00 94.38 106 ALA A C 1
ATOM 790 O O . ALA A 1 106 ? 5.799 1.913 6.730 1.00 94.38 106 ALA A O 1
ATOM 791 N N . SER A 1 107 ? 7.631 0.664 6.381 1.00 94.12 107 SER A N 1
ATOM 792 C CA . SER A 1 107 ? 7.193 -0.441 7.242 1.00 94.12 107 SER A CA 1
ATOM 793 C C . SER A 1 107 ? 7.283 -0.053 8.718 1.00 94.12 107 SER A C 1
ATOM 795 O O . SER A 1 107 ? 6.322 -0.261 9.452 1.00 94.12 107 SER A O 1
ATOM 797 N N . HIS A 1 108 ? 8.382 0.583 9.130 1.00 95.75 108 HIS A N 1
ATOM 798 C CA . HIS A 1 108 ? 8.564 1.073 10.493 1.00 95.75 108 HIS A CA 1
ATOM 799 C C . HIS A 1 108 ? 7.502 2.111 10.882 1.00 95.75 108 HIS A C 1
ATOM 801 O O . HIS A 1 108 ? 6.870 1.982 11.932 1.00 95.75 108 HIS A O 1
ATOM 807 N N . ASP A 1 109 ? 7.247 3.097 10.017 1.00 94.19 109 ASP A N 1
ATOM 808 C CA . ASP A 1 109 ? 6.224 4.123 10.241 1.00 94.19 109 ASP A CA 1
ATOM 809 C C . ASP A 1 109 ? 4.832 3.501 10.424 1.00 94.19 109 ASP A C 1
ATOM 811 O O . ASP A 1 109 ? 4.080 3.873 11.331 1.00 94.19 109 ASP A O 1
ATOM 815 N N . LEU A 1 110 ? 4.485 2.526 9.577 1.00 95.31 110 LEU A N 1
ATOM 816 C CA . LEU A 1 110 ? 3.224 1.798 9.681 1.00 95.31 110 LEU A CA 1
ATOM 817 C C . LEU A 1 110 ? 3.135 0.990 10.983 1.00 95.31 110 LEU A C 1
ATOM 819 O O . LEU A 1 110 ? 2.085 1.009 11.627 1.00 95.31 110 LEU A O 1
ATOM 823 N N . ASP A 1 111 ? 4.210 0.321 11.398 1.00 95.12 111 ASP A N 1
ATOM 824 C CA . ASP A 1 111 ? 4.240 -0.460 12.639 1.00 95.12 111 ASP A CA 1
ATOM 825 C C . ASP A 1 111 ? 4.031 0.428 13.872 1.00 95.12 111 ASP A C 1
ATOM 827 O O . ASP A 1 111 ? 3.246 0.084 14.763 1.00 95.12 111 ASP A O 1
ATOM 831 N N . VAL A 1 112 ? 4.655 1.610 13.902 1.00 95.88 112 VAL A N 1
ATOM 832 C CA . VAL A 1 112 ? 4.452 2.608 14.964 1.00 95.88 112 VAL A CA 1
ATOM 833 C C . VAL A 1 112 ? 2.994 3.075 15.011 1.00 95.88 112 VAL A C 1
ATOM 835 O O . VAL A 1 112 ? 2.410 3.176 16.095 1.00 95.88 112 VAL A O 1
ATOM 838 N N . LEU A 1 113 ? 2.381 3.349 13.856 1.00 94.69 113 LEU A N 1
ATOM 839 C CA . LEU A 1 113 ? 0.976 3.760 13.777 1.00 94.69 113 LEU A CA 1
ATOM 840 C C . LEU A 1 113 ? 0.022 2.639 14.210 1.00 94.69 113 LEU A C 1
ATOM 842 O O . LEU A 1 113 ? -0.908 2.889 14.977 1.00 94.69 113 LEU A O 1
ATOM 846 N N . LEU A 1 114 ? 0.273 1.397 13.786 1.00 94.31 114 LEU A N 1
ATOM 847 C CA . LEU A 1 114 ? -0.519 0.232 14.186 1.00 94.31 114 LEU A CA 1
ATOM 848 C C . LEU A 1 114 ? -0.415 -0.044 15.687 1.00 94.31 114 LEU A C 1
ATOM 850 O O . LEU A 1 114 ? -1.424 -0.368 16.315 1.00 94.31 114 LEU A O 1
ATOM 854 N N . ALA A 1 115 ? 0.774 0.099 16.275 1.00 94.12 115 ALA A N 1
ATOM 855 C CA . ALA A 1 115 ? 0.961 -0.031 17.715 1.00 94.12 115 ALA A CA 1
ATOM 856 C C . ALA A 1 115 ? 0.121 1.007 18.473 1.00 94.12 115 ALA A C 1
ATOM 858 O O . ALA A 1 115 ? -0.651 0.639 19.358 1.00 94.12 115 ALA A O 1
ATOM 859 N N . LYS A 1 116 ? 0.187 2.283 18.063 1.00 93.19 116 LYS A N 1
ATOM 860 C CA . LYS A 1 116 ? -0.641 3.357 18.638 1.00 93.19 116 LYS A CA 1
ATOM 861 C C . LYS A 1 116 ? -2.132 3.051 18.503 1.00 93.19 116 LYS A C 1
ATOM 863 O O . LYS A 1 116 ? -2.858 3.139 19.490 1.00 93.19 116 LYS A O 1
ATOM 868 N N . PHE A 1 117 ? -2.580 2.643 17.317 1.00 91.06 117 PHE A N 1
ATOM 869 C CA . PHE A 1 117 ? -3.989 2.343 17.056 1.00 91.06 117 PHE A CA 1
ATOM 870 C C . PHE A 1 117 ? -4.513 1.217 17.950 1.00 91.06 117 PHE A C 1
ATOM 872 O O . PHE A 1 117 ? -5.579 1.343 18.544 1.00 91.06 117 PHE A O 1
ATOM 879 N N . ARG A 1 118 ? -3.733 0.144 18.120 1.00 87.75 118 ARG A N 1
ATOM 880 C CA . ARG A 1 118 ? -4.100 -0.985 18.989 1.00 87.75 118 ARG A CA 1
ATOM 881 C C . ARG A 1 118 ? -4.186 -0.607 20.466 1.00 87.75 118 ARG A C 1
ATOM 883 O O . ARG A 1 118 ? -4.984 -1.204 21.170 1.00 87.75 118 ARG A O 1
ATOM 890 N N . THR A 1 119 ? -3.400 0.365 20.929 1.00 86.62 119 THR A N 1
ATOM 891 C CA . THR A 1 119 ? -3.468 0.852 22.322 1.00 86.62 119 THR A CA 1
ATOM 892 C C . THR A 1 119 ? -4.614 1.828 22.597 1.00 86.62 119 THR A C 1
ATOM 894 O O . THR A 1 119 ? -4.872 2.130 23.757 1.00 86.62 119 THR A O 1
ATOM 897 N N . GLN A 1 120 ? -5.272 2.344 21.553 1.00 74.06 120 GLN A N 1
ATOM 898 C CA . GLN A 1 120 ? -6.406 3.272 21.666 1.00 74.06 120 GLN A CA 1
ATOM 899 C C . GLN A 1 120 ? -7.771 2.607 21.415 1.00 74.06 120 GLN A C 1
ATOM 901 O O . GLN A 1 120 ? -8.795 3.269 21.581 1.00 74.06 120 GLN A O 1
ATOM 906 N N . LYS A 1 121 ? -7.784 1.336 20.994 1.00 57.81 121 LYS A N 1
ATOM 907 C CA . LYS A 1 121 ? -8.984 0.489 20.924 1.00 57.81 121 LYS A CA 1
ATOM 908 C C . LYS A 1 121 ? -9.377 -0.000 22.313 1.00 57.81 121 LYS A C 1
ATOM 910 O O . LYS A 1 121 ? -10.600 -0.087 22.549 1.00 57.81 121 LYS A O 1
#

Radius of gyration: 20.02 Å; chains: 1; bounding box: 45×43×66 Å